Protein AF-E7G908-F1 (afdb_monomer_lite)

Organism: NCBI:txid100884

InterPro domains:
  IPR009061 Putative DNA-binding domain superfamily [SSF46955] (4-102)

Structure (mmCIF, N/CA/C/O backbone):
data_AF-E7G908-F1
#
_entry.id   AF-E7G908-F1
#
loop_
_atom_site.group_PDB
_atom_site.id
_atom_site.type_symbol
_atom_site.label_atom_id
_atom_site.label_alt_id
_atom_site.label_comp_id
_atom_site.label_asym_id
_atom_site.label_entity_id
_atom_site.label_seq_id
_atom_site.pdbx_PDB_ins_code
_atom_site.Cartn_x
_atom_site.Cartn_y
_atom_site.Cartn_z
_atom_site.occupancy
_atom_site.B_iso_or_equiv
_atom_site.auth_seq_id
_atom_site.auth_comp_id
_atom_site.auth_asym_id
_atom_site.auth_atom_id
_atom_site.pdbx_PDB_model_num
ATOM 1 N N . MET A 1 1 ? -4.025 8.060 23.066 1.00 84.31 1 MET A N 1
ATOM 2 C CA . MET A 1 1 ? -2.844 8.830 22.588 1.00 84.31 1 MET A CA 1
ATOM 3 C C . MET A 1 1 ? -3.278 9.925 21.615 1.00 84.31 1 MET A C 1
ATOM 5 O O . MET A 1 1 ? -4.122 9.649 20.776 1.00 84.31 1 MET A O 1
ATOM 9 N N . LYS A 1 2 ? -2.762 11.159 21.707 1.00 89.69 2 LYS A N 1
ATOM 10 C CA . LYS A 1 2 ? -3.237 12.277 20.861 1.00 89.69 2 LYS A CA 1
ATOM 11 C C . LYS A 1 2 ? -2.712 12.198 19.428 1.00 89.69 2 LYS A C 1
ATOM 13 O O . LYS A 1 2 ? -1.645 11.640 19.188 1.00 89.69 2 LYS A O 1
ATOM 18 N N . LYS A 1 3 ? -3.432 12.806 18.483 1.00 87.06 3 LYS A N 1
ATOM 19 C CA . LYS A 1 3 ? -3.108 12.818 17.044 1.00 87.06 3 LYS A CA 1
ATOM 20 C C . LYS A 1 3 ? -1.668 13.262 16.753 1.00 87.06 3 LYS A C 1
ATOM 22 O O . LYS A 1 3 ? -0.977 12.650 15.940 1.00 87.06 3 LYS A O 1
ATOM 27 N N . GLU A 1 4 ? -1.192 14.291 17.448 1.00 88.88 4 GLU A N 1
ATOM 28 C CA . GLU A 1 4 ? 0.172 14.809 17.322 1.00 88.88 4 GLU A CA 1
ATOM 29 C C . GLU A 1 4 ? 1.217 13.800 17.815 1.00 88.88 4 GLU A C 1
ATOM 31 O O . GLU A 1 4 ? 2.271 13.639 17.197 1.00 88.88 4 GLU A O 1
ATOM 36 N N . ASP A 1 5 ? 0.915 13.079 18.897 1.00 89.94 5 ASP A N 1
ATOM 37 C CA . ASP A 1 5 ? 1.778 12.020 19.418 1.00 89.94 5 ASP A CA 1
ATOM 38 C C . ASP A 1 5 ? 1.833 10.830 18.457 1.00 89.94 5 ASP A C 1
ATOM 40 O O . ASP A 1 5 ? 2.910 10.274 18.246 1.00 89.94 5 ASP A O 1
ATOM 44 N N . VAL A 1 6 ? 0.712 10.480 17.813 1.00 85.88 6 VAL A N 1
ATOM 45 C CA . VAL A 1 6 ? 0.660 9.416 16.794 1.00 85.88 6 VAL A CA 1
ATOM 46 C C . VAL A 1 6 ? 1.560 9.755 15.615 1.00 85.88 6 VAL A C 1
ATOM 48 O O . VAL A 1 6 ? 2.395 8.940 15.214 1.00 85.88 6 VAL A O 1
ATOM 51 N N . ASN A 1 7 ? 1.432 10.973 15.088 1.00 88.19 7 ASN A N 1
ATOM 52 C CA . ASN A 1 7 ? 2.275 11.443 13.999 1.00 88.19 7 ASN A CA 1
ATOM 53 C C . ASN A 1 7 ? 3.760 11.431 14.393 1.00 88.19 7 ASN A C 1
ATOM 55 O O . ASN A 1 7 ? 4.585 10.925 13.637 1.00 88.19 7 ASN A O 1
ATOM 59 N N . ARG A 1 8 ? 4.101 11.923 15.589 1.00 88.81 8 ARG A N 1
ATOM 60 C CA . ARG A 1 8 ? 5.491 12.020 16.055 1.00 88.81 8 ARG A CA 1
ATOM 61 C C . ARG A 1 8 ? 6.136 10.661 16.336 1.00 88.81 8 ARG A C 1
ATOM 63 O O . ARG A 1 8 ? 7.282 10.453 15.952 1.00 88.81 8 ARG A O 1
ATOM 70 N N . ILE A 1 9 ? 5.440 9.765 17.034 1.00 87.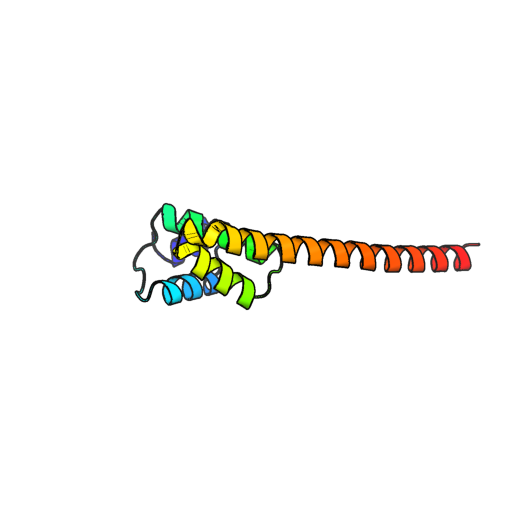94 9 ILE A N 1
ATOM 71 C CA . ILE A 1 9 ? 6.000 8.485 17.501 1.00 87.94 9 ILE A CA 1
ATOM 72 C C . ILE A 1 9 ? 6.040 7.465 16.361 1.00 87.94 9 ILE A C 1
ATOM 74 O O . ILE A 1 9 ? 7.041 6.775 16.185 1.00 87.94 9 ILE A O 1
ATOM 78 N N . TYR A 1 10 ? 4.975 7.396 15.561 1.00 83.19 10 TYR A N 1
ATOM 79 C CA . TYR A 1 10 ? 4.799 6.356 14.545 1.00 83.19 10 TYR A CA 1
ATOM 80 C C . TYR A 1 10 ? 5.001 6.859 13.111 1.00 83.19 10 TYR A C 1
ATOM 82 O O . TYR A 1 10 ? 4.915 6.074 12.168 1.00 83.19 10 TYR A O 1
ATOM 90 N N . SER A 1 11 ? 5.294 8.153 12.925 1.00 85.81 11 SER A N 1
ATOM 91 C CA . SER A 1 11 ? 5.477 8.781 11.604 1.00 85.81 11 SER A CA 1
ATOM 92 C C . SER A 1 11 ? 4.268 8.617 10.674 1.00 85.81 11 SER A C 1
ATOM 94 O O . SER A 1 11 ? 4.417 8.554 9.454 1.00 85.81 11 SER A O 1
ATOM 96 N N . ILE A 1 12 ? 3.060 8.532 11.240 1.00 82.44 12 ILE A N 1
ATOM 97 C CA . ILE A 1 12 ? 1.816 8.372 10.477 1.00 82.44 12 ILE A CA 1
ATOM 98 C C . ILE A 1 12 ? 1.364 9.754 9.989 1.00 82.44 12 ILE A C 1
ATOM 100 O O . ILE A 1 12 ? 1.119 10.628 10.824 1.00 82.44 12 ILE A O 1
ATOM 104 N N . PRO A 1 13 ? 1.259 10.000 8.669 1.00 84.44 13 PRO A N 1
ATOM 105 C CA . PRO A 1 13 ? 0.881 11.311 8.143 1.00 84.44 13 PRO A CA 1
ATOM 106 C C . PRO A 1 13 ? -0.499 11.768 8.629 1.00 84.44 13 PRO A C 1
ATOM 108 O O . PRO A 1 13 ? -1.426 10.963 8.694 1.00 84.44 13 PRO A O 1
ATOM 111 N N . PHE A 1 14 ? -0.671 13.071 8.883 1.00 85.94 14 PHE A N 1
ATOM 112 C CA . PHE A 1 14 ? -1.968 13.631 9.296 1.00 85.94 14 PHE A CA 1
ATOM 113 C C . PHE A 1 14 ? -3.098 13.326 8.310 1.00 85.94 14 PHE A C 1
ATOM 115 O O . PHE A 1 14 ? -4.202 13.046 8.750 1.00 85.94 14 PHE A O 1
ATOM 122 N N . SER A 1 15 ? -2.812 13.267 7.008 1.00 82.00 15 SER A N 1
ATOM 123 C CA . SER A 1 15 ? -3.806 12.900 5.993 1.00 82.00 15 SER A CA 1
ATOM 124 C C . SER A 1 15 ? -4.387 11.496 6.185 1.00 82.00 15 SER A C 1
ATOM 126 O O . SER A 1 15 ? -5.569 11.288 5.938 1.00 82.00 15 SER A O 1
ATOM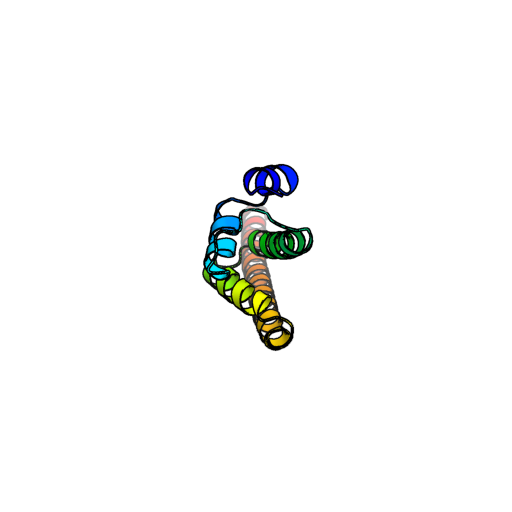 128 N N . ILE A 1 16 ? -3.587 10.537 6.665 1.00 79.50 16 ILE A N 1
ATOM 129 C CA . ILE A 1 16 ? -4.069 9.191 7.006 1.00 79.50 16 ILE A CA 1
ATOM 130 C C . ILE A 1 16 ? -4.937 9.226 8.264 1.00 79.50 16 ILE A C 1
ATOM 132 O O . ILE A 1 16 ? -5.950 8.535 8.323 1.00 79.50 16 ILE A O 1
ATOM 136 N N . LEU A 1 17 ? -4.547 10.030 9.255 1.00 84.94 17 LEU A N 1
ATOM 137 C CA . LEU A 1 17 ? -5.312 10.209 10.489 1.00 84.94 17 LEU A CA 1
ATOM 138 C C . LEU A 1 17 ? -6.666 10.879 10.205 1.00 84.94 17 LEU A C 1
ATOM 140 O O . LEU A 1 17 ? -7.686 10.431 10.713 1.00 84.94 17 LEU A O 1
ATOM 144 N N . ASP A 1 18 ? -6.690 11.891 9.335 1.00 84.81 18 ASP A N 1
ATOM 145 C CA . ASP A 1 18 ? -7.909 12.569 8.878 1.00 84.81 18 ASP A CA 1
ATOM 146 C C . ASP A 1 18 ? -8.848 11.608 8.138 1.00 84.81 18 ASP A C 1
ATOM 148 O O . ASP A 1 18 ? -10.046 11.564 8.422 1.00 84.81 18 ASP A O 1
ATOM 152 N N . ASP A 1 19 ? -8.309 10.806 7.212 1.00 80.56 19 ASP A N 1
ATOM 153 C CA . ASP A 1 19 ? -9.093 9.793 6.505 1.00 80.56 19 ASP A CA 1
ATOM 154 C C . ASP A 1 19 ? -9.667 8.762 7.490 1.00 80.56 19 ASP A C 1
ATOM 156 O O . ASP A 1 19 ? -10.849 8.436 7.408 1.00 80.56 19 ASP A O 1
ATOM 160 N N . TYR A 1 20 ? -8.875 8.290 8.455 1.00 81.19 20 TYR A N 1
ATOM 161 C CA . TYR A 1 20 ? -9.321 7.331 9.468 1.00 81.19 20 TYR A CA 1
ATOM 162 C C . TYR A 1 20 ? -10.428 7.901 10.373 1.00 81.19 20 TYR A C 1
ATOM 164 O O . TYR A 1 20 ? -11.476 7.275 10.524 1.00 81.19 20 TYR A O 1
ATOM 172 N N . GLU A 1 21 ? -10.255 9.121 10.890 1.00 84.25 21 GLU A N 1
ATOM 173 C CA . GLU A 1 21 ? -11.276 9.834 11.675 1.00 84.25 21 GLU A CA 1
ATOM 174 C C . GLU A 1 21 ? -12.575 10.032 10.872 1.00 84.25 21 GLU A C 1
ATOM 176 O O . GLU A 1 21 ? -13.673 9.879 11.409 1.00 84.25 21 GLU A O 1
ATOM 181 N N . SER A 1 22 ? -12.470 10.328 9.569 1.00 82.19 22 SER A N 1
ATOM 182 C CA . SER A 1 22 ? -13.638 10.521 8.698 1.00 82.19 22 SER A CA 1
ATOM 183 C C . SER A 1 22 ? -14.470 9.247 8.510 1.00 82.19 22 SER A C 1
ATOM 185 O O . SER A 1 22 ? -15.690 9.322 8.359 1.00 82.19 22 SER A O 1
ATOM 187 N N . LEU A 1 23 ? -13.828 8.074 8.557 1.00 78.06 23 LEU A N 1
ATOM 188 C CA . LEU A 1 23 ? -14.486 6.774 8.417 1.00 78.06 23 LEU A CA 1
ATOM 189 C C . LEU A 1 23 ? -15.208 6.341 9.695 1.00 78.06 23 LEU A C 1
ATOM 191 O O . LEU A 1 23 ? -16.219 5.645 9.613 1.00 78.06 23 LEU A O 1
ATOM 195 N N . HIS A 1 24 ? -14.724 6.779 10.857 1.00 72.12 24 HIS A N 1
ATOM 196 C CA . HIS A 1 24 ? -15.316 6.461 12.159 1.00 72.12 24 HIS A CA 1
ATOM 197 C C . HIS A 1 24 ? -16.514 7.329 12.532 1.00 72.12 24 HIS A C 1
ATOM 199 O O . HIS A 1 24 ? -17.133 7.094 13.566 1.00 72.12 24 HIS A O 1
ATOM 205 N N . LEU A 1 25 ? -16.877 8.312 11.699 1.00 57.69 25 LEU A N 1
ATOM 206 C CA . LEU A 1 25 ? -18.018 9.220 11.902 1.00 57.69 25 LEU A CA 1
ATOM 207 C C . LEU A 1 25 ? -17.955 10.039 13.213 1.00 57.69 25 LEU A C 1
ATOM 209 O O . LEU A 1 25 ? -18.870 10.811 13.502 1.00 57.69 25 LEU A O 1
ATOM 213 N N . THR A 1 26 ? -16.870 9.927 13.983 1.00 55.34 26 THR A N 1
ATOM 214 C CA . THR A 1 26 ? -16.621 10.638 15.240 1.00 55.34 26 THR A CA 1
ATOM 215 C C . THR A 1 26 ? -15.168 11.086 15.303 1.00 55.34 26 THR A C 1
ATOM 217 O O . THR A 1 26 ? -14.266 10.305 15.006 1.00 55.34 26 THR A O 1
ATOM 220 N N . LYS A 1 27 ? -14.928 12.331 15.735 1.00 60.56 27 LYS A N 1
ATOM 221 C CA . LYS A 1 27 ? -13.574 12.802 16.053 1.00 60.56 27 LYS A CA 1
ATOM 222 C C . LYS A 1 27 ? -13.019 11.966 17.200 1.00 60.56 27 LYS A C 1
ATOM 224 O O . LYS A 1 27 ? -13.507 12.068 18.322 1.00 60.56 27 LYS A O 1
ATOM 229 N N . GLN A 1 28 ? -12.011 11.157 16.909 1.00 66.25 28 GLN A N 1
ATOM 230 C CA . GLN A 1 28 ? -11.271 10.425 17.923 1.00 66.25 28 GLN A CA 1
ATOM 231 C C . GLN A 1 28 ? -10.419 11.426 18.709 1.00 66.25 28 GLN A C 1
ATOM 233 O O . GLN A 1 28 ? -9.499 12.030 18.164 1.00 66.25 28 GLN A O 1
ATOM 238 N N . GLU A 1 29 ? -10.757 11.657 19.979 1.00 72.38 29 GLU A N 1
ATOM 239 C CA . GLU A 1 29 ? -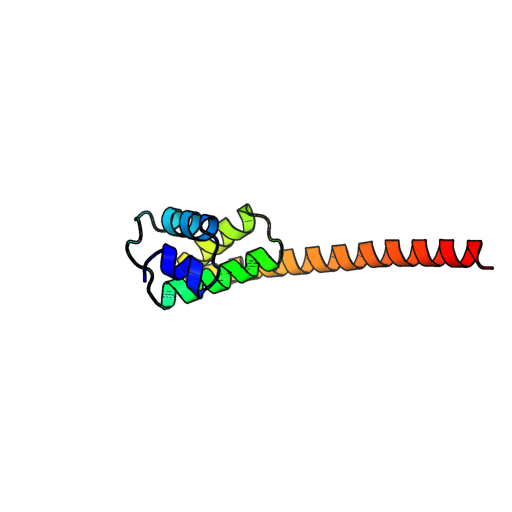9.945 12.516 20.854 1.00 72.38 29 GLU A CA 1
ATOM 240 C C . GLU A 1 29 ? -8.615 11.834 21.208 1.00 72.38 29 GLU A C 1
ATOM 242 O O . GLU A 1 29 ? -7.585 12.497 21.353 1.00 72.38 29 GLU A O 1
ATOM 247 N N . GLU A 1 30 ? -8.626 10.498 21.279 1.00 80.56 30 GLU A N 1
ATOM 248 C CA . GLU A 1 30 ? -7.465 9.667 21.558 1.00 80.56 30 GLU A CA 1
ATOM 249 C C . GLU A 1 30 ? -7.483 8.354 20.765 1.00 80.56 30 GLU A C 1
ATOM 251 O O . GLU A 1 30 ? -8.519 7.715 20.627 1.00 80.56 30 GLU A O 1
ATOM 256 N N . TYR A 1 31 ? -6.303 7.949 20.296 1.00 82.88 31 TYR A N 1
ATOM 257 C CA . TYR A 1 31 ? -6.022 6.673 19.640 1.00 82.88 31 TYR A CA 1
ATOM 258 C C . TYR A 1 31 ? -5.537 5.644 20.664 1.00 82.88 31 TYR A C 1
ATOM 260 O O . TYR A 1 31 ? -4.602 5.944 21.424 1.00 82.88 31 TYR A O 1
ATOM 268 N N . ASP A 1 32 ? -6.148 4.463 20.692 1.00 86.25 32 ASP A N 1
ATOM 269 C CA . ASP A 1 32 ? -5.690 3.331 21.501 1.00 86.25 32 ASP A CA 1
ATOM 270 C C . ASP A 1 32 ? -4.653 2.472 20.753 1.00 86.25 32 ASP A C 1
ATOM 272 O O . ASP A 1 32 ? -4.322 2.738 19.598 1.00 86.25 32 ASP A O 1
ATOM 276 N N . GLU A 1 33 ? -4.076 1.467 21.420 1.00 82.62 33 GLU A N 1
ATOM 277 C CA . GLU A 1 33 ? -3.073 0.589 20.795 1.00 82.62 33 GLU A CA 1
ATOM 278 C C . GLU A 1 33 ? -3.616 -0.142 19.563 1.00 82.62 33 GLU A C 1
ATOM 280 O O . GLU A 1 33 ? -2.888 -0.307 18.582 1.00 82.62 33 GLU A O 1
ATOM 285 N N . GLU A 1 34 ? -4.895 -0.522 19.573 1.00 83.31 34 GLU A N 1
ATOM 286 C CA . GLU A 1 34 ? -5.520 -1.197 18.443 1.00 83.31 34 GLU A CA 1
ATOM 287 C C . GLU A 1 34 ? -5.586 -0.248 17.244 1.00 83.31 34 GLU A C 1
ATOM 289 O O . GLU A 1 34 ? -5.162 -0.618 16.151 1.00 83.31 34 GLU A O 1
ATOM 294 N N . ASP A 1 35 ? -6.024 0.999 17.436 1.00 83.31 35 ASP A N 1
ATOM 295 C CA . ASP A 1 35 ? -6.020 2.032 16.401 1.00 83.31 35 ASP A CA 1
ATOM 296 C C . ASP A 1 35 ? -4.632 2.237 15.794 1.00 83.31 35 ASP A C 1
ATOM 298 O O . ASP A 1 35 ? -4.501 2.343 14.569 1.00 83.31 35 ASP A O 1
ATOM 302 N N . ILE A 1 36 ? -3.584 2.261 16.626 1.00 83.31 36 ILE A N 1
ATOM 303 C CA . ILE A 1 36 ? -2.206 2.391 16.143 1.00 83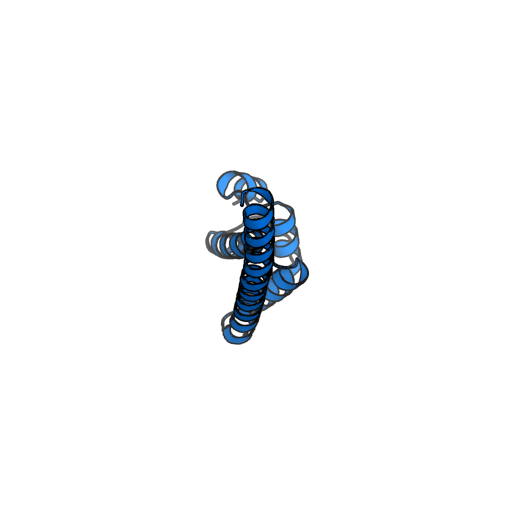.31 36 ILE A CA 1
ATOM 304 C C . ILE A 1 36 ? -1.827 1.208 15.253 1.00 83.31 36 ILE A C 1
ATOM 306 O O . ILE A 1 36 ? -1.233 1.417 14.192 1.00 83.31 36 ILE A O 1
ATOM 310 N N . GLU A 1 37 ? -2.186 -0.022 15.624 1.00 83.12 37 GLU A N 1
ATOM 311 C CA . GLU A 1 37 ? -1.940 -1.190 14.774 1.00 83.12 37 GLU A CA 1
ATOM 312 C C . GLU A 1 37 ? -2.661 -1.072 13.423 1.00 83.12 37 GLU A C 1
ATOM 314 O O . GLU A 1 37 ? -2.050 -1.311 12.371 1.00 83.12 37 GLU A O 1
ATOM 319 N N . LYS A 1 38 ? -3.929 -0.631 13.416 1.00 82.44 38 LYS A N 1
ATOM 320 C CA . LYS A 1 38 ? -4.697 -0.421 12.171 1.00 82.44 38 LYS A CA 1
ATOM 321 C C . LYS A 1 38 ? -4.031 0.634 11.285 1.00 82.44 38 LYS A C 1
ATOM 323 O O . LYS A 1 38 ? -3.833 0.410 10.087 1.00 82.44 38 LYS A O 1
ATOM 328 N N . LEU A 1 39 ? -3.640 1.765 11.867 1.00 83.94 39 LEU A N 1
ATOM 329 C CA . LEU A 1 39 ? -2.996 2.876 11.164 1.00 83.94 39 LEU A CA 1
ATOM 330 C C . LEU A 1 39 ? -1.589 2.518 10.655 1.00 83.94 39 LEU A C 1
ATOM 332 O O . LEU A 1 39 ? -1.209 2.908 9.549 1.00 83.94 39 LEU A O 1
ATOM 336 N N . SER A 1 40 ? -0.831 1.720 11.408 1.00 79.94 40 SER A N 1
ATOM 337 C CA . SER A 1 40 ? 0.478 1.197 10.993 1.00 79.94 40 SER A CA 1
ATOM 338 C C . SER A 1 40 ? 0.361 0.251 9.791 1.00 79.94 40 SER A C 1
ATOM 340 O O . SER A 1 40 ? 1.152 0.308 8.838 1.00 79.94 40 SER A O 1
ATOM 342 N N . PHE A 1 41 ? -0.687 -0.577 9.763 1.00 80.75 41 PHE A N 1
ATOM 343 C CA . PHE A 1 41 ? -0.981 -1.410 8.601 1.00 80.75 41 PHE A CA 1
ATOM 344 C C . PHE A 1 41 ? -1.302 -0.556 7.364 1.00 80.75 41 PHE A C 1
ATOM 346 O O . PHE A 1 41 ? -0.764 -0.783 6.278 1.00 80.75 41 PHE A O 1
ATOM 353 N N . ILE A 1 42 ? -2.129 0.475 7.530 1.00 78.88 42 ILE A N 1
ATOM 354 C CA . ILE A 1 42 ? -2.478 1.428 6.472 1.00 78.88 42 ILE A CA 1
ATOM 355 C C . ILE A 1 42 ? -1.237 2.153 5.922 1.00 78.88 42 ILE A C 1
ATOM 357 O O . ILE A 1 42 ? -1.095 2.289 4.704 1.00 78.88 42 ILE A O 1
ATOM 361 N N . LEU A 1 43 ? -0.302 2.565 6.786 1.00 77.75 43 LEU A N 1
ATOM 362 C CA . LEU A 1 43 ? 0.970 3.173 6.376 1.00 77.75 43 LEU A CA 1
ATOM 363 C C . LEU A 1 43 ? 1.764 2.251 5.436 1.00 77.75 43 LEU A C 1
ATOM 365 O O . LEU A 1 43 ? 2.394 2.706 4.478 1.00 77.75 43 LEU A O 1
ATOM 369 N N . SER A 1 44 ? 1.703 0.940 5.669 1.00 84.00 44 SER A N 1
ATOM 370 C CA . SER A 1 44 ? 2.359 -0.046 4.807 1.00 84.00 44 SER A CA 1
ATOM 371 C C . SER A 1 44 ? 1.747 -0.085 3.401 1.00 84.00 44 SER A C 1
ATOM 373 O O . SER A 1 44 ? 2.470 -0.298 2.429 1.00 84.00 44 SER A O 1
ATOM 375 N N . LEU A 1 45 ? 0.449 0.203 3.254 1.00 84.50 45 LEU A N 1
ATOM 376 C CA . LEU A 1 45 ? -0.189 0.340 1.939 1.00 84.50 45 LEU A CA 1
ATOM 377 C C . LEU A 1 45 ? 0.294 1.598 1.202 1.00 84.50 45 LEU A C 1
ATOM 379 O O . LEU A 1 45 ? 0.537 1.546 -0.002 1.00 84.50 45 LEU A O 1
ATOM 383 N N . GLN A 1 46 ? 0.517 2.716 1.899 1.00 78.62 46 GLN A N 1
ATOM 384 C CA . GLN A 1 46 ? 1.088 3.912 1.265 1.00 78.62 46 GLN A CA 1
ATOM 385 C C . GLN A 1 46 ? 2.507 3.676 0.737 1.00 78.62 46 GLN A C 1
ATOM 387 O O . GLN A 1 46 ? 2.818 4.090 -0.380 1.00 78.62 46 GLN A O 1
ATOM 392 N N . LYS A 1 47 ? 3.348 2.954 1.492 1.00 82.00 47 LYS A N 1
ATOM 393 C CA . LYS A 1 47 ? 4.712 2.585 1.063 1.00 82.00 47 LYS A CA 1
ATOM 394 C C . LYS A 1 47 ? 4.733 1.737 -0.208 1.00 82.00 47 LYS A C 1
ATOM 396 O O . LYS A 1 47 ? 5.717 1.737 -0.933 1.00 82.00 47 LYS A O 1
ATOM 401 N N . LEU A 1 48 ? 3.644 1.026 -0.485 1.00 86.56 48 LEU A N 1
ATOM 402 C CA . LEU A 1 48 ? 3.483 0.218 -1.689 1.00 86.56 48 LEU A CA 1
ATOM 403 C C . LEU A 1 48 ? 2.865 1.008 -2.852 1.00 86.56 48 LEU A C 1
ATOM 405 O O . LEU A 1 48 ? 2.510 0.412 -3.866 1.00 86.56 48 LEU A O 1
ATOM 409 N N . HIS A 1 49 ? 2.728 2.333 -2.733 1.00 86.25 49 HIS A N 1
ATOM 410 C CA . HIS A 1 49 ? 2.165 3.212 -3.761 1.00 86.25 49 HIS A CA 1
ATOM 411 C C . HIS A 1 49 ? 0.777 2.757 -4.240 1.00 86.25 49 HIS A C 1
ATOM 413 O O . HIS A 1 49 ? 0.487 2.742 -5.441 1.00 86.25 49 HIS A O 1
ATOM 419 N N . PHE A 1 50 ? -0.081 2.298 -3.326 1.00 88.19 50 PHE A N 1
ATOM 420 C CA . PHE A 1 50 ? -1.488 2.076 -3.660 1.00 88.19 50 PHE A CA 1
ATOM 421 C C . PHE A 1 50 ? -2.143 3.392 -4.093 1.00 88.19 50 PHE A C 1
ATOM 423 O O . PHE A 1 50 ? -1.783 4.467 -3.609 1.00 88.19 50 PHE A O 1
ATOM 430 N N . ALA A 1 51 ? -3.126 3.303 -4.992 1.00 86.12 51 ALA A N 1
ATOM 431 C CA . ALA A 1 51 ? -3.975 4.446 -5.285 1.00 86.12 51 ALA A CA 1
ATOM 432 C C . ALA A 1 51 ? -4.713 4.867 -4.008 1.00 86.12 51 ALA A C 1
ATOM 434 O O . ALA A 1 51 ? -5.131 4.018 -3.221 1.00 86.12 51 ALA A O 1
ATOM 435 N N . HIS A 1 52 ? -4.895 6.171 -3.813 1.00 81.56 52 HIS A N 1
ATOM 436 C CA . HIS A 1 52 ? -5.556 6.700 -2.619 1.00 81.56 52 HIS A CA 1
ATOM 437 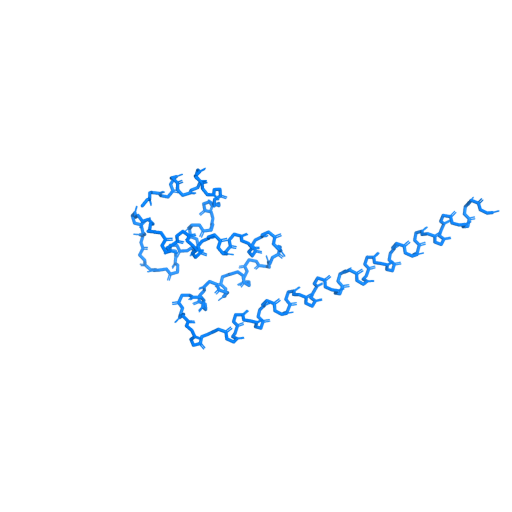C C . HIS A 1 52 ? -6.961 6.100 -2.414 1.00 81.56 52 HIS A C 1
ATOM 439 O O . HIS A 1 52 ? -7.314 5.718 -1.302 1.00 81.56 52 HIS A O 1
ATOM 445 N N . GLU A 1 53 ? -7.711 5.914 -3.503 1.00 85.25 53 GLU A N 1
ATOM 446 C CA . GLU A 1 53 ? -9.025 5.260 -3.489 1.00 85.25 53 GLU A CA 1
ATOM 447 C C . GLU A 1 53 ? -8.952 3.804 -3.001 1.00 85.25 53 GLU A C 1
ATOM 449 O O . GLU A 1 53 ? -9.754 3.373 -2.176 1.00 85.25 53 GLU A O 1
ATOM 454 N N . ASP A 1 54 ? -7.940 3.047 -3.436 1.00 88.12 54 ASP A N 1
ATOM 455 C CA . ASP A 1 54 ? -7.756 1.657 -3.009 1.00 88.12 54 ASP A CA 1
ATOM 456 C C . ASP A 1 54 ? -7.427 1.559 -1.518 1.00 88.12 54 ASP A C 1
ATOM 458 O O . ASP A 1 54 ? -7.853 0.610 -0.859 1.00 88.12 54 ASP A O 1
ATOM 462 N N . ILE A 1 55 ? -6.691 2.539 -0.983 1.00 86.19 55 ILE A N 1
ATOM 463 C CA . ILE A 1 55 ? -6.405 2.642 0.451 1.00 86.19 55 ILE A CA 1
ATOM 464 C C . ILE A 1 55 ? -7.704 2.913 1.216 1.00 86.19 55 ILE A C 1
ATOM 466 O O . ILE A 1 55 ? -7.972 2.213 2.190 1.00 86.19 55 ILE A O 1
ATOM 470 N N . LYS A 1 56 ? -8.543 3.848 0.752 1.00 84.25 56 LYS A N 1
ATOM 471 C CA . LYS A 1 56 ? -9.842 4.160 1.376 1.00 84.25 56 LYS A CA 1
ATOM 472 C C . LYS A 1 56 ? -10.792 2.971 1.381 1.00 84.25 56 LYS A C 1
ATOM 474 O O . LYS A 1 56 ? -11.333 2.623 2.430 1.00 84.25 56 LYS A O 1
ATOM 479 N N . ILE A 1 57 ? -10.937 2.295 0.242 1.00 89.38 57 ILE A N 1
ATOM 480 C CA . ILE A 1 57 ? -11.739 1.071 0.148 1.00 89.38 57 ILE A CA 1
ATOM 481 C C . ILE A 1 57 ? -11.166 0.010 1.091 1.00 89.38 57 ILE A C 1
ATOM 483 O O . ILE A 1 57 ? -11.908 -0.621 1.841 1.00 89.38 57 ILE A O 1
ATOM 487 N N . TYR A 1 58 ? -9.843 -0.181 1.106 1.00 90.56 58 TYR A N 1
ATOM 488 C CA . TYR A 1 58 ? -9.219 -1.146 2.007 1.00 90.56 58 TYR A CA 1
ATOM 489 C C . TYR A 1 58 ? -9.500 -0.821 3.479 1.00 90.56 58 TYR A C 1
ATOM 491 O O . TYR A 1 58 ? -9.858 -1.731 4.223 1.00 90.56 58 TYR A O 1
ATOM 499 N N . MET A 1 59 ? -9.372 0.444 3.892 1.00 85.00 59 MET A N 1
ATOM 500 C CA . MET A 1 59 ? -9.674 0.905 5.251 1.00 85.00 59 MET A CA 1
ATOM 501 C C . MET A 1 59 ? -11.124 0.602 5.634 1.00 85.00 59 MET A C 1
ATOM 503 O O . MET A 1 59 ? -11.356 -0.035 6.655 1.00 85.00 59 MET A O 1
ATOM 507 N N . GLN A 1 60 ? -12.096 0.977 4.797 1.00 87.31 60 GLN A N 1
ATOM 508 C CA . GLN A 1 60 ? -13.518 0.704 5.043 1.00 87.31 60 GLN A CA 1
ATOM 509 C C . GLN A 1 60 ? -13.779 -0.790 5.243 1.00 87.31 60 GLN A C 1
ATOM 511 O O . GLN A 1 60 ? -14.432 -1.205 6.200 1.00 87.31 60 GLN A O 1
ATOM 516 N N . LEU A 1 61 ? -13.213 -1.622 4.367 1.00 90.44 61 LEU A N 1
ATOM 517 C CA . LEU A 1 61 ? -13.302 -3.068 4.502 1.00 90.44 61 LEU A CA 1
ATOM 518 C C . LEU A 1 61 ? -12.617 -3.545 5.781 1.00 90.44 61 LEU A C 1
ATOM 520 O O . LEU A 1 61 ? -13.115 -4.454 6.431 1.00 90.44 61 LEU A O 1
ATOM 524 N N . TYR A 1 62 ? -11.479 -2.971 6.150 1.00 86.50 62 TYR A N 1
ATOM 525 C CA . TYR A 1 62 ? -10.756 -3.328 7.364 1.00 86.50 62 TYR A CA 1
ATOM 526 C C . TYR A 1 62 ? -11.598 -3.095 8.620 1.00 86.50 62 TYR A C 1
ATOM 528 O O . TYR A 1 62 ? -11.695 -3.999 9.446 1.00 86.50 62 TYR A O 1
ATOM 536 N N . LEU A 1 63 ? -12.283 -1.951 8.703 1.00 84.31 63 LEU A N 1
ATOM 537 C CA . LEU A 1 63 ? -13.170 -1.605 9.817 1.00 84.31 63 LEU A CA 1
ATOM 538 C C . LEU A 1 63 ? -14.380 -2.527 9.942 1.00 84.31 63 LEU A C 1
ATOM 540 O O . LEU A 1 63 ? -14.841 -2.793 11.046 1.00 84.31 63 LEU A O 1
ATOM 544 N N . LEU A 1 64 ? -14.870 -3.057 8.820 1.00 88.62 64 LEU A N 1
ATOM 545 C CA . LEU A 1 64 ? -15.939 -4.048 8.849 1.00 88.62 64 LEU A CA 1
ATOM 546 C C . LEU A 1 64 ? -15.480 -5.358 9.513 1.00 88.62 64 LEU A C 1
ATOM 548 O O . LEU A 1 64 ? -16.313 -6.060 10.063 1.00 88.62 64 LEU A O 1
ATOM 552 N N . GLY A 1 65 ? -14.185 -5.675 9.548 1.00 86.50 65 GLY A N 1
ATOM 553 C CA . GLY A 1 65 ? -13.679 -6.870 10.230 1.00 86.50 65 GLY A CA 1
ATOM 554 C C . GLY A 1 65 ? -13.585 -8.093 9.316 1.00 86.50 65 GLY A C 1
ATOM 555 O O . GLY A 1 65 ? -13.272 -7.981 8.129 1.00 86.50 65 GLY A O 1
ATOM 556 N N . ASP A 1 66 ? -13.754 -9.298 9.854 1.00 90.94 66 ASP A N 1
ATOM 557 C CA . ASP A 1 66 ? -13.361 -10.527 9.150 1.00 90.94 66 ASP A CA 1
ATOM 558 C C . ASP A 1 66 ? -14.239 -10.897 7.947 1.00 90.94 66 ASP A C 1
ATOM 560 O O . ASP A 1 66 ? -13.750 -11.529 7.004 1.00 90.94 66 ASP A O 1
ATOM 564 N N . GLN A 1 67 ? -15.495 -10.446 7.889 1.00 94.00 67 GLN A N 1
ATOM 565 C CA . GLN A 1 67 ? -16.393 -10.747 6.768 1.00 94.00 67 GLN A CA 1
ATOM 566 C C . GLN A 1 67 ? -15.916 -10.167 5.428 1.00 94.00 67 GLN A C 1
ATOM 568 O O . GLN A 1 67 ? -16.284 -10.658 4.361 1.00 94.00 67 GLN A O 1
ATOM 573 N N . THR A 1 68 ? -15.055 -9.151 5.453 1.00 95.06 68 THR A N 1
ATOM 574 C CA . THR A 1 68 ? -14.490 -8.520 4.250 1.00 95.06 68 THR A CA 1
ATOM 575 C C . THR A 1 68 ? -13.052 -8.965 3.966 1.00 95.06 68 THR A C 1
ATOM 577 O O . THR A 1 68 ? -12.434 -8.491 3.007 1.00 95.06 68 THR A O 1
ATOM 580 N N . LYS A 1 69 ? -12.501 -9.919 4.732 1.00 94.12 69 LYS A N 1
ATOM 581 C CA . LYS A 1 69 ? -11.117 -10.406 4.586 1.00 94.12 69 LYS A CA 1
ATOM 582 C C . LYS A 1 69 ? -10.786 -10.840 3.156 1.00 94.12 69 LYS A C 1
ATOM 584 O O . LYS A 1 69 ? -9.728 -10.497 2.631 1.00 94.12 69 LYS A O 1
ATOM 589 N N . LEU A 1 70 ? -11.705 -11.536 2.483 1.00 96.12 70 LEU A N 1
ATOM 590 C CA . LEU A 1 70 ? -11.521 -11.950 1.086 1.00 96.12 70 LEU A CA 1
ATOM 591 C C . LEU A 1 70 ? -11.431 -10.760 0.119 1.00 96.12 70 LEU A C 1
ATOM 593 O O . LEU A 1 70 ? -10.683 -10.817 -0.855 1.00 96.12 70 LEU A O 1
ATOM 597 N N . GLN A 1 71 ? -12.168 -9.682 0.381 1.00 95.81 71 GLN A N 1
ATOM 598 C CA . GLN A 1 71 ? -12.156 -8.473 -0.444 1.00 95.81 71 GLN A CA 1
ATOM 599 C C . GLN A 1 71 ? -10.837 -7.710 -0.257 1.00 95.81 71 GLN A C 1
ATOM 601 O O . GLN A 1 71 ? -10.197 -7.338 -1.241 1.00 95.81 71 GLN A O 1
ATOM 606 N N . ARG A 1 72 ? -10.353 -7.609 0.989 1.00 93.56 72 ARG A N 1
ATOM 607 C CA . ARG A 1 72 ? -9.017 -7.075 1.304 1.00 93.56 72 ARG A CA 1
ATOM 608 C C . ARG A 1 72 ? -7.905 -7.854 0.596 1.00 93.56 72 ARG A C 1
ATOM 610 O O . ARG A 1 72 ? -7.053 -7.257 -0.058 1.00 93.56 72 ARG A O 1
ATOM 617 N N . ILE A 1 73 ? -7.956 -9.189 0.627 1.00 94.81 73 ILE A N 1
ATOM 618 C CA . ILE A 1 73 ? -6.993 -10.045 -0.091 1.00 94.81 73 ILE A CA 1
ATOM 619 C C . ILE A 1 73 ? -7.027 -9.782 -1.604 1.00 94.81 73 ILE A C 1
ATOM 621 O O . ILE A 1 73 ? -5.972 -9.748 -2.237 1.00 94.81 73 ILE A O 1
ATOM 625 N N . LYS A 1 74 ? -8.209 -9.580 -2.202 1.00 95.81 74 LYS A N 1
ATOM 626 C CA . LYS A 1 74 ? -8.323 -9.257 -3.636 1.00 95.81 74 LYS A CA 1
ATOM 627 C C . LYS A 1 74 ? -7.622 -7.942 -3.985 1.00 95.81 74 LYS A C 1
ATOM 629 O O . LYS A 1 74 ? -6.904 -7.904 -4.982 1.00 95.81 74 LYS A O 1
ATOM 634 N N . ILE A 1 75 ? -7.771 -6.905 -3.158 1.00 93.69 75 ILE A N 1
ATOM 635 C CA . ILE A 1 75 ? -7.086 -5.614 -3.346 1.00 93.69 75 ILE A CA 1
ATOM 636 C C . ILE A 1 75 ? -5.562 -5.802 -3.325 1.00 93.69 75 ILE A C 1
ATOM 638 O O . ILE A 1 75 ? -4.879 -5.369 -4.253 1.00 93.69 75 ILE A O 1
ATOM 642 N N . LEU A 1 76 ? -5.037 -6.531 -2.334 1.00 94.44 76 LEU A N 1
ATOM 643 C CA . LEU A 1 76 ? -3.600 -6.811 -2.226 1.00 94.44 76 LEU A CA 1
ATOM 644 C C . LEU A 1 76 ? -3.074 -7.627 -3.419 1.00 94.44 76 LEU A C 1
ATOM 646 O O . LEU A 1 76 ? -2.023 -7.310 -3.976 1.00 94.44 76 LEU A O 1
ATOM 650 N N . LYS A 1 77 ? -3.814 -8.654 -3.859 1.00 96.06 77 LYS A N 1
ATOM 651 C CA . LYS A 1 77 ? -3.439 -9.469 -5.027 1.00 96.06 77 LYS A CA 1
ATOM 652 C C . LYS A 1 77 ? -3.418 -8.657 -6.319 1.00 96.06 77 LYS A C 1
ATOM 654 O O . LYS A 1 77 ? -2.514 -8.853 -7.127 1.00 96.06 77 LYS A O 1
ATOM 659 N N . ARG A 1 78 ? -4.369 -7.737 -6.505 1.00 94.69 78 ARG A N 1
ATOM 660 C CA . ARG A 1 78 ? -4.375 -6.835 -7.664 1.00 94.69 78 ARG A CA 1
ATOM 661 C C . ARG A 1 78 ? -3.127 -5.955 -7.677 1.00 94.69 78 ARG A C 1
ATOM 663 O O . ARG A 1 78 ? -2.461 -5.893 -8.703 1.00 94.69 78 ARG A O 1
ATOM 670 N N . LYS A 1 79 ? -2.760 -5.350 -6.542 1.00 94.06 79 LYS A N 1
ATOM 671 C CA . LYS A 1 79 ? -1.534 -4.545 -6.464 1.00 94.06 79 LYS A CA 1
ATOM 672 C C . LYS A 1 79 ? -0.272 -5.372 -6.701 1.00 94.06 79 LYS A C 1
ATOM 674 O O . LYS A 1 79 ? 0.629 -4.917 -7.397 1.00 94.06 79 LYS A O 1
ATOM 679 N N . ARG A 1 80 ? -0.222 -6.604 -6.181 1.00 96.25 80 ARG A N 1
ATOM 680 C CA . ARG A 1 80 ? 0.870 -7.545 -6.476 1.00 96.25 80 ARG A CA 1
ATOM 681 C C . ARG A 1 80 ? 1.004 -7.782 -7.981 1.00 96.25 80 ARG A C 1
ATOM 683 O O . ARG A 1 80 ? 2.123 -7.784 -8.477 1.00 96.25 80 ARG A O 1
ATOM 690 N N . GLN A 1 81 ? -0.106 -7.990 -8.689 1.00 96.69 81 GLN A N 1
ATOM 691 C CA . GLN A 1 81 ? -0.069 -8.198 -10.137 1.00 96.69 81 GLN A CA 1
ATOM 692 C C . GLN A 1 81 ? 0.430 -6.948 -10.869 1.00 96.69 81 GLN A C 1
ATOM 694 O O . GLN A 1 81 ? 1.336 -7.061 -11.677 1.00 96.69 81 GLN A O 1
ATOM 699 N N . GLN A 1 82 ? -0.061 -5.760 -10.504 1.00 94.44 82 GLN A N 1
ATOM 700 C CA . GLN A 1 82 ? 0.410 -4.495 -11.086 1.00 94.44 82 GLN A CA 1
ATOM 701 C C . GLN A 1 82 ? 1.921 -4.281 -10.905 1.00 94.44 82 GLN A C 1
ATOM 703 O O . GLN A 1 82 ? 2.591 -3.813 -11.818 1.00 94.44 82 GLN A O 1
ATOM 708 N N . LEU A 1 83 ? 2.469 -4.619 -9.731 1.00 95.12 83 LEU A N 1
ATOM 709 C CA . LEU A 1 83 ? 3.914 -4.550 -9.492 1.00 95.12 83 LEU A CA 1
ATOM 710 C C . LEU A 1 83 ? 4.683 -5.554 -10.356 1.00 95.12 83 LEU A C 1
ATOM 712 O O . LEU A 1 83 ? 5.748 -5.224 -10.864 1.00 95.12 83 LEU A O 1
ATOM 716 N N . LEU A 1 84 ? 4.146 -6.763 -10.529 1.00 97.38 84 LEU A N 1
ATOM 717 C CA . LEU A 1 84 ? 4.757 -7.778 -11.382 1.00 97.38 84 LEU A CA 1
ATOM 718 C C . LEU A 1 84 ? 4.769 -7.343 -12.854 1.00 97.38 84 LEU A C 1
ATOM 720 O O . LEU A 1 84 ? 5.794 -7.480 -13.514 1.00 97.38 84 LEU A O 1
ATOM 724 N N . ASP A 1 85 ? 3.666 -6.774 -13.340 1.00 97.06 85 ASP A N 1
ATOM 725 C CA . ASP A 1 85 ? 3.565 -6.243 -14.702 1.00 97.06 85 ASP A CA 1
ATOM 726 C C . ASP A 1 85 ? 4.592 -5.118 -14.920 1.00 97.06 85 ASP A C 1
ATOM 728 O O . ASP A 1 85 ? 5.331 -5.137 -15.901 1.00 97.06 85 ASP A O 1
ATOM 732 N N . HIS A 1 86 ? 4.731 -4.204 -13.950 1.00 96.19 86 HIS A N 1
ATOM 733 C CA . HIS A 1 86 ? 5.743 -3.147 -14.003 1.00 96.19 86 HIS A CA 1
ATOM 734 C C . HIS A 1 86 ? 7.174 -3.701 -14.050 1.00 96.19 86 HIS A C 1
ATOM 736 O O . HIS A 1 86 ? 7.964 -3.254 -14.874 1.00 96.19 86 HIS A O 1
ATOM 742 N N . ILE A 1 87 ? 7.501 -4.709 -13.230 1.00 97.75 87 ILE A N 1
ATOM 743 C CA . ILE A 1 87 ? 8.813 -5.381 -13.277 1.00 97.75 87 ILE A CA 1
ATOM 744 C C . ILE A 1 87 ? 9.066 -5.976 -14.666 1.00 97.75 87 ILE A C 1
ATOM 746 O O . ILE A 1 87 ? 10.166 -5.843 -15.199 1.00 97.75 87 ILE A O 1
ATOM 750 N N . HIS A 1 88 ? 8.062 -6.621 -15.264 1.00 97.62 88 HIS A N 1
ATOM 751 C CA . HIS A 1 88 ? 8.191 -7.185 -16.605 1.00 97.62 88 HIS A CA 1
ATOM 752 C C . HIS A 1 88 ? 8.439 -6.119 -17.674 1.00 97.62 88 HIS A C 1
ATOM 754 O O . HIS A 1 88 ? 9.220 -6.364 -18.591 1.00 97.62 88 HIS A O 1
ATOM 760 N N . ASP A 1 89 ? 7.805 -4.954 -17.573 1.00 97.62 89 ASP A N 1
ATOM 761 C CA . ASP A 1 89 ? 8.019 -3.866 -18.526 1.00 97.62 89 ASP A CA 1
ATOM 762 C C . ASP A 1 89 ? 9.378 -3.186 -18.326 1.00 97.62 89 ASP A C 1
ATOM 764 O O . ASP A 1 89 ? 10.116 -3.021 -19.295 1.00 97.62 89 ASP A O 1
ATOM 768 N N . THR A 1 90 ? 9.779 -2.915 -17.081 1.00 98.12 90 THR A N 1
ATOM 769 C CA . THR A 1 90 ? 11.117 -2.386 -16.770 1.00 98.12 90 THR A CA 1
ATOM 770 C C . THR A 1 90 ? 12.229 -3.336 -17.216 1.00 98.12 90 THR A C 1
ATOM 772 O O . THR A 1 90 ? 13.262 -2.880 -17.701 1.00 98.12 90 THR A O 1
ATOM 775 N N . GLN A 1 91 ? 12.028 -4.657 -17.129 1.00 98.44 91 GLN A N 1
ATOM 776 C CA . GLN A 1 91 ? 12.995 -5.619 -17.665 1.00 98.44 91 GLN A CA 1
ATOM 777 C C . GLN A 1 91 ? 13.163 -5.468 -19.184 1.00 98.44 91 GLN A C 1
ATOM 779 O O . GLN A 1 91 ? 14.289 -5.452 -19.667 1.00 98.44 91 GLN A O 1
ATOM 784 N N . LYS A 1 92 ? 12.071 -5.300 -19.943 1.00 98.06 92 LYS A N 1
ATOM 785 C CA . LYS A 1 92 ? 12.154 -5.092 -21.402 1.00 98.06 92 LYS A CA 1
ATOM 786 C C . LYS A 1 92 ? 12.875 -3.791 -21.753 1.00 98.06 92 LYS A C 1
ATOM 788 O O . LYS A 1 92 ? 13.607 -3.745 -22.739 1.00 98.06 92 LYS A O 1
ATOM 793 N N . GLU A 1 93 ? 12.645 -2.732 -20.978 1.00 98.38 93 GLU A N 1
ATOM 794 C CA . GLU A 1 93 ? 13.342 -1.451 -21.144 1.00 98.38 93 GLU A CA 1
ATOM 795 C C . GLU A 1 93 ? 14.850 -1.609 -20.913 1.00 98.38 93 GLU A C 1
ATOM 797 O O . GLU A 1 93 ? 15.649 -1.101 -21.702 1.00 98.38 93 GLU A O 1
ATOM 802 N N . LEU A 1 94 ? 15.235 -2.362 -19.878 1.00 98.56 94 LEU A N 1
ATOM 803 C CA . LEU A 1 94 ? 16.631 -2.681 -19.586 1.00 98.56 94 LEU A CA 1
ATOM 804 C C . LEU A 1 94 ? 17.268 -3.505 -20.713 1.00 98.56 94 LEU A C 1
ATOM 806 O O . LEU A 1 94 ? 18.324 -3.129 -21.213 1.00 98.56 94 LEU A O 1
ATOM 810 N N . ASP A 1 95 ? 16.588 -4.553 -21.185 1.00 98.38 95 ASP A N 1
ATOM 811 C CA . ASP A 1 95 ? 17.063 -5.389 -22.295 1.00 98.38 95 ASP A CA 1
ATOM 812 C C . ASP A 1 95 ? 17.291 -4.555 -23.575 1.00 98.38 95 ASP A C 1
ATOM 814 O O . ASP A 1 95 ? 18.261 -4.755 -24.315 1.00 98.38 95 ASP A O 1
ATOM 818 N N . ALA A 1 96 ? 16.410 -3.584 -23.848 1.00 98.06 96 ALA A N 1
ATOM 819 C CA . ALA A 1 96 ? 16.559 -2.668 -24.976 1.00 98.06 96 ALA A CA 1
ATOM 820 C C . ALA A 1 96 ? 17.775 -1.741 -24.807 1.00 98.06 96 ALA A C 1
ATOM 822 O O . ALA A 1 96 ? 18.510 -1.513 -25.772 1.00 98.06 96 ALA A O 1
ATOM 823 N N . LEU A 1 97 ? 18.007 -1.231 -23.595 1.00 98.31 97 LEU A N 1
ATOM 824 C CA . LEU A 1 97 ? 19.165 -0.399 -23.273 1.00 98.31 97 LEU A CA 1
ATOM 825 C C . LEU A 1 97 ? 20.477 -1.182 -23.416 1.00 98.31 97 LEU A C 1
ATOM 827 O O . LEU A 1 97 ? 21.410 -0.688 -24.049 1.00 98.31 97 LEU A O 1
ATOM 831 N N . ASP A 1 98 ? 20.522 -2.422 -22.934 1.00 98.25 98 ASP A N 1
ATOM 832 C CA . ASP A 1 98 ? 21.676 -3.312 -23.084 1.00 98.25 98 ASP A CA 1
ATOM 833 C C . ASP A 1 98 ? 21.972 -3.610 -24.560 1.00 98.25 98 ASP A C 1
ATOM 835 O O . ASP A 1 98 ? 23.128 -3.584 -24.993 1.00 98.25 98 ASP A O 1
ATOM 839 N N . CYS A 1 99 ? 20.931 -3.804 -25.379 1.00 97.94 99 CYS A N 1
ATOM 840 C CA . CYS A 1 99 ? 21.087 -3.958 -26.825 1.00 97.94 99 CYS A CA 1
ATOM 841 C C . CYS A 1 99 ? 21.71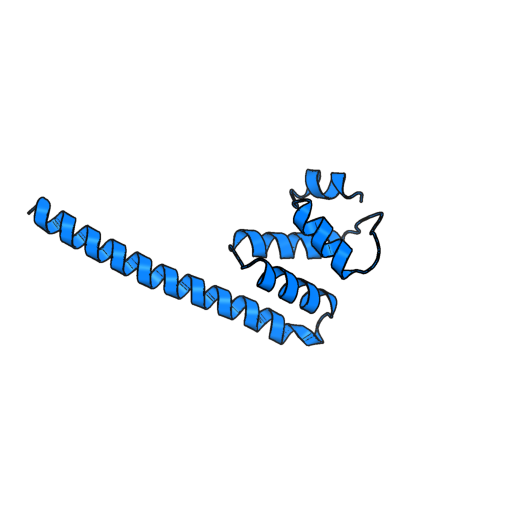1 -2.712 -27.475 1.00 97.94 99 CYS A C 1
ATOM 843 O O . CYS A 1 99 ? 22.573 -2.832 -28.350 1.00 97.94 99 CYS A O 1
ATOM 845 N N . LEU A 1 100 ? 21.291 -1.511 -27.064 1.00 98.25 100 LEU A N 1
ATOM 846 C CA . LEU A 1 100 ? 21.866 -0.260 -27.561 1.00 98.25 100 LEU A CA 1
ATOM 847 C C . LEU A 1 100 ? 23.322 -0.092 -27.115 1.00 98.25 100 LEU A C 1
ATOM 849 O O . LEU A 1 100 ? 24.163 0.251 -27.944 1.00 98.25 100 LEU A O 1
ATOM 853 N N . LEU A 1 101 ? 23.639 -0.386 -25.852 1.00 98.12 101 LEU A N 1
ATOM 854 C CA . LEU A 1 101 ? 25.009 -0.340 -25.335 1.00 98.12 101 LEU A CA 1
ATOM 855 C C . LEU A 1 101 ? 25.933 -1.287 -26.101 1.00 98.12 101 LEU A C 1
ATOM 857 O O . LEU A 1 101 ? 27.028 -0.885 -26.489 1.00 98.12 101 LEU A O 1
ATOM 861 N N . TYR A 1 102 ? 25.485 -2.514 -26.375 1.00 97.56 102 TYR A N 1
ATOM 862 C CA . TYR A 1 102 ? 26.253 -3.471 -27.168 1.00 97.56 102 TYR A CA 1
ATOM 863 C C . TYR A 1 102 ? 26.569 -2.934 -28.571 1.00 97.56 102 TYR A C 1
ATOM 865 O O . TYR A 1 102 ? 27.694 -3.068 -29.034 1.00 97.56 102 TYR A O 1
ATOM 873 N N . LYS A 1 103 ? 25.608 -2.274 -29.232 1.00 96.69 103 LYS A N 1
ATOM 874 C CA . LYS A 1 103 ? 25.801 -1.695 -30.576 1.00 96.69 103 LYS A CA 1
ATOM 875 C C . LYS A 1 103 ? 26.739 -0.491 -30.613 1.00 96.69 103 LYS A C 1
ATOM 877 O O . LYS A 1 103 ? 27.265 -0.185 -31.674 1.00 96.69 103 LYS A O 1
ATOM 882 N N . VAL A 1 104 ? 26.865 0.242 -29.508 1.00 96.81 104 VAL A N 1
ATOM 883 C CA . VAL A 1 104 ? 27.767 1.401 -29.419 1.00 96.81 104 VAL A CA 1
ATOM 884 C C . VAL A 1 104 ? 29.178 0.968 -29.016 1.00 96.81 104 VAL A C 1
ATOM 886 O O . VAL A 1 104 ? 30.146 1.591 -29.441 1.00 96.81 104 VAL A O 1
ATOM 889 N N . ASN A 1 105 ? 29.294 -0.083 -28.199 1.00 90.81 105 ASN A N 1
ATOM 890 C CA . ASN A 1 105 ? 30.571 -0.576 -27.677 1.00 90.81 105 ASN A CA 1
ATOM 891 C C . ASN A 1 105 ? 31.231 -1.669 -28.534 1.00 90.81 105 ASN A C 1
ATOM 893 O O . ASN A 1 105 ? 32.413 -1.944 -28.328 1.00 90.81 105 ASN A O 1
ATOM 897 N N . GLY A 1 106 ? 30.478 -2.327 -29.417 1.00 71.88 106 GLY A N 1
ATOM 898 C CA . GLY A 1 106 ? 30.973 -3.324 -30.374 1.00 71.88 106 GLY A CA 1
ATOM 899 C C . GLY A 1 106 ? 31.217 -2.721 -31.745 1.00 71.88 106 GLY A C 1
ATOM 900 O O . GLY A 1 106 ? 32.270 -3.049 -32.333 1.00 71.88 106 GLY A O 1
#

Radius of gyration: 19.66 Å; chains: 1; bounding box: 49×27×53 Å

Sequence (106 aa):
MKKEDVNRIYSIPFSILDDYESLHLTKQEEYDEEDIEKLSFILSLQKLHFAHEDIKIYMQLYLLGDQTKLQRIKILKRKRQQLLDHIHDTQKELDALDCLLYKVNG

Secondary structure (DSSP, 8-state):
--HHHHHHHH---HHHHHHHHHHTTS--SS--HHHHHHHHHHHHHHHTT--HHHHHHHHHHHHH-GGGHHHHHHHHHHHHHHHHHHHHHHHHHHHHHHHHHHHHH-

pLDDT: mean 87.69, std 8.77, range [55.34, 98.56]

Foldseek 3Di:
DAPVCLCVVVVQDVVLVVLLCVLVVHRDRDDDPVNSVLSSVLVVCVVLVDDPVLSSVLSNLVVVPDVSVVVNVVSVVVSVVVVVVVVVVVVVVVVVVVVVVVVVVD